Protein AF-A0A1Y5U0U2-F1 (afdb_monomer)

Radius of gyration: 24.62 Å; Cα contacts (8 Å, |Δi|>4): 91; chains: 1; bounding box: 78×52×36 Å

Organism: NCBI:txid1200284

Structure (mmCIF, N/CA/C/O backbone):
data_AF-A0A1Y5U0U2-F1
#
_entry.id   AF-A0A1Y5U0U2-F1
#
loop_
_atom_site.group_PDB
_atom_site.id
_atom_site.type_symbol
_atom_site.label_atom_id
_atom_site.label_alt_id
_atom_site.label_comp_id
_atom_site.label_asym_id
_atom_site.label_entity_id
_atom_site.label_seq_id
_atom_site.pdbx_PDB_ins_code
_atom_site.Cartn_x
_atom_site.Cartn_y
_atom_site.Cartn_z
_atom_site.occupancy
_atom_site.B_iso_or_equiv
_atom_site.auth_seq_id
_atom_site.auth_comp_id
_atom_site.auth_asym_id
_atom_site.auth_atom_id
_atom_site.pdbx_PDB_model_num
ATOM 1 N N . MET A 1 1 ? -6.246 -28.580 3.138 1.00 48.72 1 MET A N 1
ATOM 2 C CA . MET A 1 1 ? -6.349 -27.115 2.993 1.00 48.72 1 MET A CA 1
ATOM 3 C C . MET A 1 1 ? -5.242 -26.708 2.043 1.00 48.72 1 MET A C 1
ATOM 5 O O . MET A 1 1 ? -4.117 -27.107 2.304 1.00 48.72 1 MET A O 1
ATOM 9 N N . SER A 1 2 ? -5.536 -26.064 0.911 1.00 64.62 2 SER A N 1
ATOM 10 C CA . SER A 1 2 ? -4.466 -25.555 0.044 1.00 64.62 2 SER A CA 1
ATOM 11 C C . SER A 1 2 ? -3.827 -24.363 0.743 1.00 64.62 2 SER A C 1
ATOM 13 O O . SER A 1 2 ? -4.551 -23.450 1.145 1.00 64.62 2 SER A O 1
ATOM 15 N N . GLU A 1 3 ? -2.510 -24.368 0.914 1.00 76.69 3 GLU A N 1
ATOM 16 C CA . GLU A 1 3 ? -1.819 -23.165 1.366 1.00 76.69 3 GLU A CA 1
ATOM 17 C C . GLU A 1 3 ? -2.08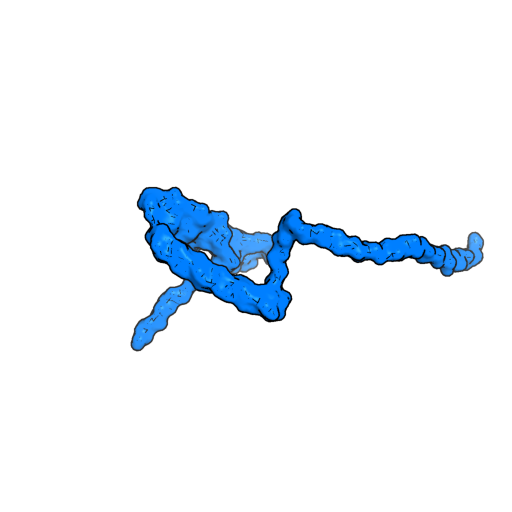4 -22.045 0.358 1.00 76.69 3 GLU A C 1
ATOM 19 O O . GLU A 1 3 ? -1.981 -22.245 -0.854 1.00 76.69 3 GLU A O 1
ATOM 24 N N . ALA A 1 4 ? -2.529 -20.889 0.851 1.00 80.06 4 ALA A N 1
ATOM 25 C CA . ALA A 1 4 ? -2.724 -19.729 -0.000 1.00 80.06 4 ALA A CA 1
ATOM 26 C C . ALA A 1 4 ? -1.357 -19.305 -0.547 1.00 80.06 4 ALA A C 1
ATOM 28 O O . ALA A 1 4 ? -0.398 -19.193 0.216 1.00 80.06 4 ALA A O 1
ATOM 29 N N . GLN A 1 5 ? -1.274 -19.076 -1.858 1.00 85.62 5 GLN A N 1
ATOM 30 C CA . GLN A 1 5 ? -0.066 -18.557 -2.487 1.00 85.62 5 GLN A CA 1
ATOM 31 C C . GLN A 1 5 ? 0.335 -17.248 -1.797 1.00 85.62 5 GLN A C 1
ATOM 33 O O . GLN A 1 5 ? -0.432 -16.284 -1.784 1.00 85.62 5 GLN A O 1
ATOM 38 N N . GLN A 1 6 ? 1.527 -17.235 -1.205 1.00 83.69 6 GLN A N 1
ATOM 39 C CA . GLN A 1 6 ? 2.092 -16.045 -0.581 1.00 83.69 6 GLN A CA 1
ATOM 40 C C . GLN A 1 6 ? 2.827 -15.226 -1.641 1.00 83.69 6 GLN A C 1
ATOM 42 O O . GLN A 1 6 ? 3.505 -15.781 -2.506 1.00 83.69 6 GLN A O 1
ATOM 47 N N . VAL A 1 7 ? 2.682 -13.905 -1.569 1.00 85.62 7 VAL A N 1
ATOM 48 C CA . VAL A 1 7 ? 3.428 -12.958 -2.400 1.00 85.62 7 VAL A CA 1
ATOM 49 C C . VAL A 1 7 ? 4.191 -12.038 -1.459 1.00 85.62 7 VAL A C 1
ATOM 51 O O . VAL A 1 7 ? 3.590 -11.443 -0.565 1.00 85.62 7 VAL A O 1
ATOM 54 N N . TYR A 1 8 ? 5.506 -11.954 -1.645 1.00 86.25 8 TYR A N 1
ATOM 55 C CA . TYR A 1 8 ? 6.384 -11.090 -0.862 1.00 86.25 8 TYR A CA 1
ATOM 56 C C . TYR A 1 8 ? 6.635 -9.795 -1.632 1.00 86.25 8 TYR A C 1
ATOM 58 O O . TYR A 1 8 ? 6.948 -9.830 -2.824 1.00 86.25 8 TYR A O 1
ATOM 66 N N . ILE A 1 9 ? 6.470 -8.668 -0.946 1.00 90.75 9 ILE A N 1
ATOM 67 C CA . ILE A 1 9 ? 6.663 -7.322 -1.490 1.00 90.75 9 ILE A CA 1
ATOM 68 C C . ILE A 1 9 ? 7.585 -6.541 -0.561 1.00 90.75 9 ILE A C 1
ATOM 70 O O . ILE A 1 9 ? 7.489 -6.688 0.659 1.00 90.75 9 ILE A O 1
ATOM 74 N N . ASP A 1 10 ? 8.439 -5.702 -1.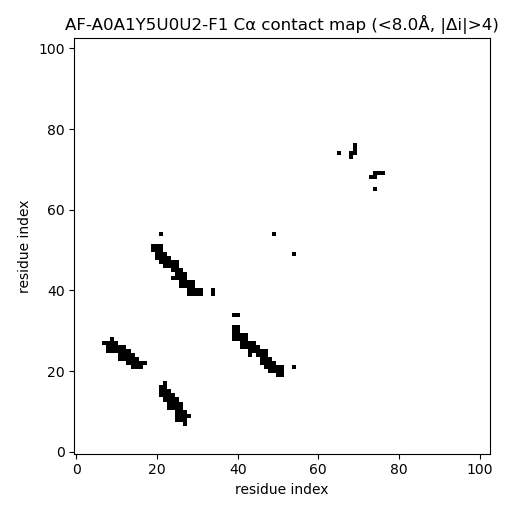133 1.00 89.88 10 ASP A N 1
ATOM 75 C CA . ASP A 1 10 ? 9.333 -4.827 -0.369 1.00 89.88 10 ASP A CA 1
ATOM 76 C C . ASP A 1 10 ? 8.691 -3.462 -0.117 1.00 89.88 10 ASP A C 1
ATOM 78 O O . ASP A 1 10 ? 8.927 -2.829 0.913 1.00 89.88 10 ASP A O 1
ATOM 82 N N . GLY A 1 11 ?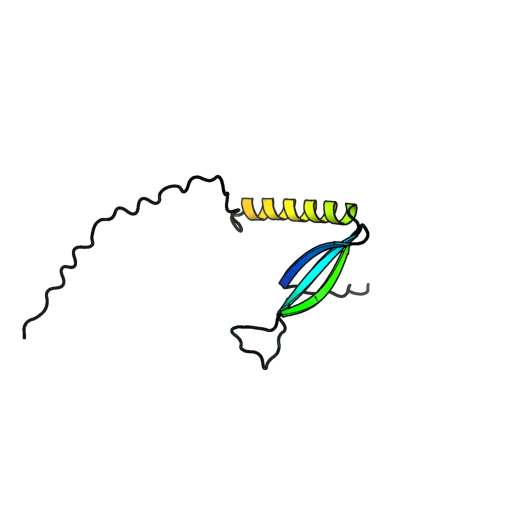 7.822 -3.015 -1.028 1.00 91.00 11 GLY A N 1
ATOM 83 C CA . GLY A 1 11 ? 7.140 -1.744 -0.857 1.00 91.00 11 GLY A CA 1
ATOM 84 C C . GLY A 1 11 ? 6.010 -1.470 -1.838 1.00 91.00 11 GLY A C 1
ATOM 85 O O . GLY A 1 11 ? 5.601 -2.306 -2.645 1.00 91.00 11 GLY A O 1
ATOM 86 N N . ILE A 1 12 ? 5.487 -0.252 -1.725 1.00 94.06 12 ILE A N 1
ATOM 87 C CA . ILE A 1 12 ? 4.443 0.312 -2.581 1.00 94.06 12 ILE A CA 1
ATOM 88 C C . ILE A 1 12 ? 5.082 1.437 -3.394 1.00 94.06 12 ILE A C 1
ATOM 90 O O . ILE A 1 12 ? 5.631 2.368 -2.806 1.00 94.06 12 ILE A O 1
ATOM 94 N N . SER A 1 13 ? 5.008 1.361 -4.724 1.00 93.50 13 SER A N 1
ATOM 95 C CA . SER A 1 13 ? 5.511 2.411 -5.619 1.00 93.50 13 SER A CA 1
ATOM 96 C C . SER A 1 13 ? 4.466 3.502 -5.848 1.00 93.50 13 SER A C 1
ATOM 98 O O . SER A 1 13 ? 4.811 4.678 -5.959 1.00 93.50 13 SER A O 1
ATOM 100 N N . ASN A 1 14 ? 3.181 3.137 -5.887 1.00 94.06 14 ASN A N 1
ATOM 101 C CA . ASN A 1 14 ? 2.106 4.069 -6.207 1.00 94.06 14 ASN A CA 1
ATOM 102 C C . ASN A 1 14 ? 0.756 3.666 -5.591 1.00 94.06 14 ASN A C 1
ATOM 104 O O . ASN A 1 14 ? 0.427 2.485 -5.478 1.00 94.06 14 ASN A O 1
ATOM 108 N N . ILE A 1 15 ? -0.055 4.669 -5.240 1.00 95.62 15 ILE A N 1
ATOM 109 C CA . ILE A 1 15 ? -1.459 4.513 -4.843 1.00 95.62 15 ILE A CA 1
ATOM 110 C C . ILE A 1 15 ? -2.291 5.530 -5.625 1.00 95.62 15 ILE A C 1
ATOM 112 O O . ILE A 1 15 ? -2.101 6.735 -5.478 1.00 95.62 15 ILE A O 1
ATOM 116 N N . ALA A 1 16 ? -3.254 5.059 -6.417 1.00 96.44 16 ALA A N 1
ATOM 117 C CA . ALA A 1 16 ? -4.100 5.919 -7.242 1.00 96.44 16 ALA A CA 1
ATOM 118 C C . ALA A 1 16 ? -5.563 5.465 -7.256 1.00 96.44 16 ALA A C 1
ATOM 120 O O . ALA A 1 16 ? -5.861 4.272 -7.220 1.00 96.44 16 ALA A O 1
ATOM 121 N N . MET A 1 17 ? -6.492 6.417 -7.377 1.00 96.06 17 MET A N 1
ATOM 122 C CA . MET A 1 17 ? -7.900 6.121 -7.642 1.00 96.06 17 MET A CA 1
ATOM 123 C C . MET A 1 17 ? -8.146 6.106 -9.155 1.00 96.06 17 MET A C 1
ATOM 125 O O . MET A 1 17 ? -7.987 7.124 -9.823 1.00 96.06 17 MET A O 1
ATOM 129 N N . ILE A 1 18 ? -8.533 4.956 -9.706 1.00 93.69 18 ILE A N 1
ATOM 130 C CA . ILE A 1 18 ? -8.780 4.753 -11.139 1.00 93.69 18 ILE A CA 1
ATOM 131 C C . ILE A 1 18 ? -10.128 4.058 -11.306 1.00 93.69 18 ILE A C 1
ATOM 133 O O . ILE A 1 18 ? -10.350 2.989 -10.739 1.00 93.69 18 ILE A O 1
ATOM 137 N N . ASN A 1 19 ? -11.029 4.646 -12.098 1.00 89.81 19 ASN A N 1
ATOM 138 C CA . ASN A 1 19 ? -12.371 4.105 -12.355 1.00 89.81 19 ASN A CA 1
ATOM 139 C C . ASN A 1 19 ? -13.098 3.700 -11.059 1.00 89.81 19 ASN A C 1
ATOM 141 O O . ASN A 1 19 ? -13.594 2.581 -10.932 1.00 89.81 19 ASN A O 1
ATOM 145 N N . SER A 1 20 ? -13.087 4.594 -10.067 1.00 92.75 20 SER A N 1
ATOM 146 C CA . SER A 1 20 ? -13.686 4.397 -8.738 1.00 92.75 20 SER A CA 1
ATOM 147 C C . SER A 1 20 ? -13.115 3.251 -7.894 1.00 92.75 20 SER A C 1
ATOM 149 O O . SER A 1 20 ? -13.709 2.891 -6.880 1.00 92.75 20 SER A O 1
ATOM 151 N N . ASN A 1 21 ? -11.953 2.709 -8.263 1.00 94.94 21 ASN A N 1
ATOM 152 C CA . ASN A 1 21 ? -11.217 1.725 -7.477 1.00 94.94 21 ASN A CA 1
ATOM 153 C C . ASN A 1 21 ? -9.867 2.289 -7.041 1.00 94.94 21 ASN A C 1
ATOM 155 O O . ASN A 1 21 ? -9.279 3.120 -7.727 1.00 94.94 21 ASN A O 1
ATOM 159 N N . MET A 1 22 ? -9.365 1.802 -5.916 1.00 97.06 22 MET A N 1
ATOM 160 C CA . MET A 1 22 ? -8.024 2.089 -5.432 1.00 97.06 22 MET A CA 1
ATOM 161 C C . MET A 1 22 ? -7.067 1.063 -6.025 1.00 97.06 22 MET A C 1
ATOM 163 O O . MET A 1 22 ? -7.239 -0.138 -5.828 1.00 97.06 22 MET A O 1
ATOM 167 N N . ARG A 1 23 ? -6.073 1.536 -6.767 1.00 96.00 23 ARG A N 1
ATOM 168 C CA . ARG A 1 23 ? -4.977 0.743 -7.312 1.00 96.00 23 ARG A CA 1
ATOM 169 C C . ARG A 1 23 ? -3.734 1.008 -6.479 1.00 96.00 23 ARG A C 1
ATOM 171 O O . ARG A 1 23 ? -3.372 2.166 -6.296 1.00 96.00 23 ARG A O 1
ATOM 178 N 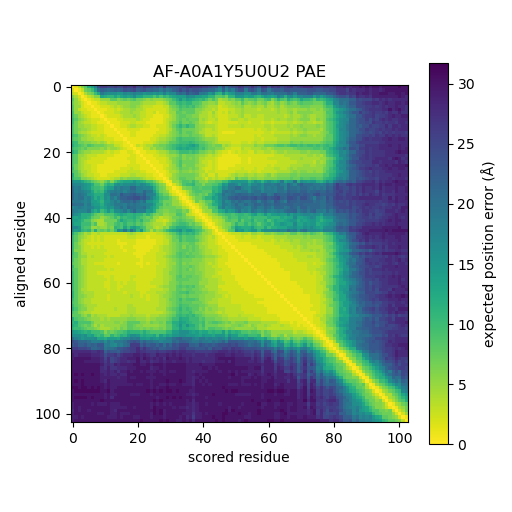N . ILE A 1 24 ? -3.110 -0.058 -6.002 1.00 96.06 24 ILE A N 1
ATOM 179 C CA . ILE A 1 24 ? -1.845 -0.021 -5.275 1.00 96.06 24 ILE A CA 1
ATOM 180 C C . ILE A 1 24 ? -0.856 -0.841 -6.091 1.00 96.06 24 ILE A C 1
ATOM 182 O O . ILE A 1 24 ? -1.070 -2.038 -6.296 1.00 96.06 24 ILE A O 1
ATOM 186 N N . ASP A 1 25 ? 0.176 -0.177 -6.586 1.00 94.88 25 ASP A N 1
ATOM 187 C CA . ASP A 1 25 ? 1.278 -0.809 -7.297 1.00 94.88 25 ASP A CA 1
ATOM 188 C C . ASP A 1 25 ? 2.365 -1.145 -6.270 1.00 94.88 25 ASP A C 1
ATOM 190 O O . ASP A 1 25 ? 2.808 -0.281 -5.508 1.00 94.88 25 ASP A O 1
ATOM 194 N N . CYS A 1 26 ? 2.730 -2.422 -6.193 1.00 94.12 26 CYS A N 1
ATOM 195 C CA . CYS A 1 26 ? 3.739 -2.936 -5.279 1.00 94.12 26 CYS A CA 1
ATOM 196 C C . CYS A 1 26 ? 4.981 -3.338 -6.064 1.00 94.12 26 CYS A C 1
ATOM 198 O O . CYS A 1 26 ? 4.886 -3.842 -7.187 1.00 94.12 26 CYS A O 1
ATOM 200 N N . PHE A 1 27 ? 6.134 -3.171 -5.432 1.00 91.44 27 PHE A N 1
ATOM 201 C CA . PHE A 1 27 ? 7.405 -3.594 -5.989 1.00 91.44 27 PHE A CA 1
ATOM 202 C C . PHE A 1 27 ? 8.115 -4.560 -5.049 1.00 91.44 27 PHE A C 1
ATOM 204 O O . PHE A 1 27 ? 7.897 -4.555 -3.830 1.00 91.44 27 PHE A O 1
ATOM 211 N N . SER A 1 28 ? 8.994 -5.351 -5.645 1.00 89.69 28 SER A N 1
ATOM 212 C CA . SER A 1 28 ? 9.980 -6.153 -4.937 1.00 89.69 28 SER A CA 1
ATOM 213 C C . SER A 1 28 ? 11.353 -5.892 -5.549 1.00 89.69 28 SER A C 1
ATOM 215 O O . SER A 1 28 ? 11.460 -5.572 -6.736 1.00 89.69 28 SER A O 1
ATOM 217 N N . PHE A 1 29 ? 12.408 -6.012 -4.756 1.00 83.81 29 PHE A N 1
ATOM 218 C CA . PHE A 1 29 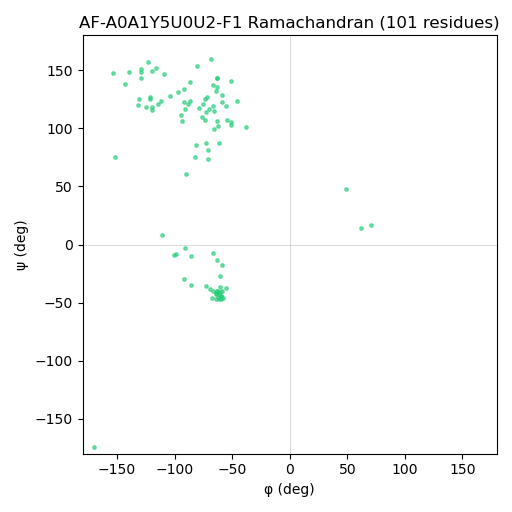? 13.766 -6.046 -5.275 1.00 83.81 29 PHE A CA 1
ATOM 219 C C . PHE A 1 29 ? 14.011 -7.418 -5.903 1.00 83.81 29 PHE A C 1
ATOM 221 O O . PHE A 1 29 ? 13.870 -8.459 -5.257 1.00 83.81 29 PHE A O 1
ATOM 228 N N . GLY A 1 30 ? 14.347 -7.421 -7.189 1.00 69.00 30 GLY A N 1
ATOM 229 C CA . GLY A 1 30 ? 14.738 -8.620 -7.905 1.00 69.00 30 GLY A CA 1
ATOM 230 C C . GLY A 1 30 ? 16.064 -9.147 -7.365 1.00 69.00 30 GLY A C 1
ATOM 231 O O . GLY A 1 30 ? 17.009 -8.393 -7.135 1.00 69.00 30 GLY A O 1
ATOM 232 N N . VAL A 1 31 ? 16.148 -10.464 -7.192 1.00 63.59 31 VAL A N 1
ATOM 233 C CA . VAL A 1 31 ? 17.403 -11.157 -6.879 1.00 63.59 31 VAL A CA 1
ATOM 234 C C . VAL A 1 31 ? 18.064 -11.544 -8.201 1.00 63.59 31 VAL A C 1
ATOM 236 O O . VAL A 1 31 ? 18.190 -12.728 -8.500 1.00 63.59 31 VAL A O 1
ATOM 239 N N . ASP A 1 32 ? 18.406 -10.571 -9.051 1.00 62.66 32 ASP A N 1
ATOM 240 C CA . ASP A 1 32 ? 19.222 -10.874 -10.231 1.00 62.66 32 ASP A CA 1
ATOM 241 C C . ASP A 1 32 ? 20.656 -11.145 -9.747 1.00 62.66 32 ASP A C 1
ATOM 243 O O . ASP A 1 32 ? 21.307 -10.227 -9.242 1.00 62.66 32 ASP A O 1
ATOM 247 N N . PRO A 1 33 ? 21.182 -12.378 -9.885 1.00 58.75 33 PRO A N 1
ATOM 248 C CA . PRO A 1 33 ? 22.546 -12.704 -9.470 1.00 58.75 33 PRO A CA 1
ATOM 249 C C . PRO A 1 33 ? 23.616 -11.925 -10.250 1.00 58.75 33 PRO A C 1
ATOM 251 O O . PRO A 1 33 ? 24.786 -11.951 -9.875 1.00 58.75 33 PRO A O 1
ATOM 254 N N . SER A 1 34 ? 23.222 -11.288 -11.356 1.00 64.06 34 SER A N 1
ATOM 255 C CA . SER A 1 34 ? 24.075 -10.516 -12.260 1.00 64.06 34 SER A CA 1
ATOM 256 C C . SER A 1 34 ? 24.008 -9.009 -11.996 1.00 64.06 34 SER A C 1
ATOM 258 O O . SER A 1 34 ? 24.769 -8.260 -12.610 1.00 64.06 34 SER A O 1
ATOM 260 N N . ALA A 1 35 ? 23.097 -8.555 -11.130 1.00 61.44 35 ALA A N 1
ATOM 261 C CA . ALA A 1 35 ? 22.973 -7.150 -10.768 1.00 61.44 35 ALA A CA 1
ATOM 262 C C . ALA A 1 35 ? 24.016 -6.746 -9.722 1.00 61.44 35 ALA A C 1
ATOM 264 O O . ALA A 1 35 ? 24.493 -7.563 -8.933 1.00 61.44 35 ALA A O 1
ATOM 265 N N . ASP A 1 36 ? 24.364 -5.460 -9.725 1.00 65.69 36 ASP A N 1
ATOM 266 C CA . ASP A 1 36 ? 25.238 -4.875 -8.716 1.00 65.69 36 ASP A CA 1
ATOM 267 C C . ASP A 1 36 ? 24.611 -5.063 -7.318 1.00 65.69 36 ASP A C 1
ATOM 269 O O . ASP A 1 36 ? 23.473 -4.626 -7.106 1.00 65.69 36 ASP A O 1
ATOM 273 N N . PRO A 1 37 ? 25.304 -5.706 -6.358 1.00 64.19 37 PRO A N 1
ATOM 274 C CA . PRO A 1 37 ? 24.787 -5.902 -5.005 1.00 64.19 37 PRO A CA 1
ATOM 275 C C . PRO A 1 37 ? 24.461 -4.593 -4.268 1.00 64.19 37 PRO A C 1
ATOM 277 O O . PRO A 1 37 ? 23.714 -4.634 -3.291 1.00 64.19 37 PRO A O 1
ATOM 280 N N . GLU A 1 38 ? 24.969 -3.440 -4.717 1.00 66.75 38 GLU A N 1
ATOM 281 C CA . GLU A 1 38 ? 24.608 -2.130 -4.158 1.00 66.75 38 GLU A CA 1
ATOM 282 C C . GLU A 1 38 ? 23.332 -1.517 -4.770 1.00 66.75 38 GLU A C 1
ATOM 284 O O . GLU A 1 38 ? 22.828 -0.514 -4.260 1.00 66.75 38 GLU A O 1
ATOM 289 N N . SER A 1 39 ? 22.773 -2.074 -5.851 1.00 65.88 39 SER A N 1
ATOM 290 C CA . SER A 1 39 ? 21.575 -1.538 -6.521 1.00 65.88 39 SER A CA 1
ATOM 291 C C . SER A 1 39 ? 20.766 -2.637 -7.224 1.00 65.88 39 SER A C 1
ATOM 293 O O . SER A 1 39 ? 20.796 -2.741 -8.455 1.00 65.88 39 SER A O 1
ATOM 295 N N . PRO A 1 40 ? 20.016 -3.458 -6.464 1.00 72.31 40 PRO A N 1
ATOM 296 C CA . PRO A 1 40 ? 19.182 -4.501 -7.044 1.00 72.31 40 PRO A CA 1
ATOM 297 C C . PRO A 1 40 ? 18.075 -3.899 -7.930 1.00 72.31 40 PRO A C 1
ATOM 299 O O . PRO A 1 40 ? 17.519 -2.845 -7.599 1.00 72.31 40 PRO A O 1
ATOM 302 N N . PRO A 1 41 ? 17.723 -4.554 -9.051 1.00 75.31 41 PRO A N 1
ATOM 303 C CA . PRO A 1 41 ? 16.671 -4.078 -9.937 1.00 75.31 41 PRO A CA 1
ATOM 304 C C . PRO A 1 41 ? 15.323 -4.077 -9.210 1.00 75.31 41 PRO A C 1
ATOM 306 O O . PRO A 1 41 ? 14.971 -5.027 -8.513 1.00 75.31 41 PRO A O 1
ATOM 309 N N . VAL A 1 42 ? 14.556 -3.001 -9.373 1.00 77.06 42 VAL A N 1
ATOM 310 C CA . VAL A 1 42 ? 13.194 -2.893 -8.838 1.00 77.06 42 VAL A CA 1
ATOM 311 C C . VAL A 1 42 ? 12.224 -3.497 -9.845 1.00 77.06 42 VAL A C 1
ATOM 313 O O . VAL A 1 42 ? 12.162 -3.044 -10.988 1.00 77.06 42 VAL A O 1
ATOM 316 N N . GLU A 1 43 ? 11.439 -4.483 -9.420 1.00 79.12 43 GLU A N 1
ATOM 317 C CA . GLU A 1 43 ? 10.421 -5.118 -10.252 1.00 79.12 43 GLU A CA 1
ATOM 318 C C . GLU A 1 43 ? 9.009 -4.832 -9.716 1.00 79.12 43 GLU A C 1
ATOM 320 O O . GLU A 1 43 ? 8.662 -5.176 -8.582 1.00 79.12 43 GLU A O 1
ATOM 325 N N . GLU A 1 44 ? 8.161 -4.209 -10.542 1.00 72.44 44 GLU A N 1
ATOM 326 C CA . GLU A 1 44 ? 6.738 -4.004 -10.239 1.00 72.44 44 GLU A CA 1
ATOM 327 C C . GLU A 1 44 ? 5.933 -5.271 -10.551 1.00 72.44 44 GLU A C 1
ATOM 329 O O . GLU A 1 44 ? 5.371 -5.438 -11.635 1.00 72.44 44 GLU A O 1
ATOM 334 N N . ASN A 1 45 ? 5.883 -6.184 -9.585 1.00 72.94 45 ASN A N 1
ATOM 335 C CA . ASN A 1 45 ? 5.371 -7.536 -9.810 1.00 72.94 45 ASN A CA 1
ATOM 336 C C . ASN A 1 45 ? 3.933 -7.764 -9.323 1.00 72.94 45 ASN A C 1
ATOM 338 O O . ASN A 1 45 ? 3.343 -8.805 -9.622 1.00 72.94 45 ASN A O 1
ATOM 342 N N . LEU A 1 46 ? 3.335 -6.820 -8.583 1.00 89.56 46 LEU A N 1
ATOM 343 C CA . LEU A 1 46 ? 1.997 -6.999 -8.018 1.00 89.56 46 LEU A CA 1
ATOM 344 C C . LEU A 1 46 ? 1.174 -5.711 -8.030 1.00 89.56 46 LEU A C 1
ATOM 346 O O . LEU A 1 46 ? 1.640 -4.636 -7.662 1.00 89.56 46 LEU A O 1
ATOM 350 N N . ARG A 1 47 ? -0.106 -5.853 -8.381 1.00 92.44 47 ARG A N 1
ATOM 351 C CA . ARG A 1 47 ? -1.100 -4.783 -8.317 1.00 92.44 47 ARG A CA 1
ATOM 352 C C . ARG A 1 47 ? -2.292 -5.214 -7.481 1.00 92.44 47 ARG A C 1
ATOM 354 O O . ARG A 1 47 ? -3.019 -6.132 -7.861 1.00 92.44 47 ARG A O 1
ATOM 361 N N . LEU A 1 48 ? -2.538 -4.503 -6.387 1.00 94.12 48 LEU A N 1
ATOM 362 C CA . LEU A 1 48 ? -3.750 -4.668 -5.593 1.00 94.12 48 LEU A CA 1
ATOM 363 C C . LEU A 1 48 ? -4.821 -3.700 -6.091 1.00 94.12 48 LEU A C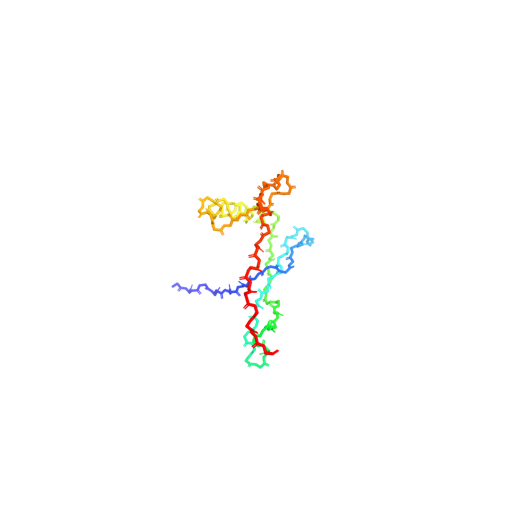 1
ATOM 365 O O . LEU A 1 48 ? -4.562 -2.516 -6.313 1.00 94.12 48 LEU A O 1
ATOM 369 N N . VAL A 1 49 ? -6.040 -4.208 -6.256 1.00 95.81 49 VAL A N 1
ATOM 370 C CA . VAL A 1 49 ? -7.214 -3.403 -6.601 1.00 95.81 49 VAL A CA 1
ATOM 371 C C . VAL A 1 49 ? -8.236 -3.550 -5.486 1.00 95.81 49 VAL A C 1
ATOM 373 O O . VAL A 1 49 ? -8.715 -4.647 -5.210 1.00 95.81 49 VAL A O 1
ATOM 376 N N . LEU A 1 50 ? -8.560 -2.438 -4.836 1.00 97.00 50 LEU A N 1
ATOM 377 C CA . LEU A 1 50 ? -9.496 -2.375 -3.723 1.00 97.00 50 LEU A CA 1
ATOM 378 C C . LEU A 1 50 ? -10.660 -1.450 -4.074 1.00 97.00 50 LEU A C 1
ATOM 380 O O . LEU A 1 50 ? -10.494 -0.452 -4.774 1.00 97.00 50 LEU A O 1
ATOM 384 N N . SER A 1 51 ? -11.841 -1.726 -3.526 1.00 97.62 51 SER A N 1
ATOM 385 C CA . SER A 1 51 ? -12.893 -0.708 -3.481 1.00 97.62 51 SER A CA 1
ATOM 386 C C . SER A 1 51 ? -12.489 0.417 -2.512 1.00 97.62 51 SER A C 1
ATOM 388 O O . SER A 1 51 ? -11.685 0.175 -1.606 1.00 97.62 51 SER A O 1
ATOM 390 N N . PRO A 1 52 ? -13.072 1.626 -2.610 1.00 96.38 52 PRO A N 1
ATOM 391 C CA . PRO A 1 52 ? -12.797 2.703 -1.654 1.00 96.38 52 PRO A CA 1
ATOM 392 C C . PRO A 1 52 ? -13.062 2.293 -0.197 1.00 96.38 52 PRO A C 1
ATOM 394 O O . PRO A 1 52 ? -12.294 2.623 0.700 1.00 96.38 52 PRO A O 1
ATOM 397 N N . GLN A 1 53 ? -14.110 1.494 0.034 1.00 96.88 53 GLN A N 1
ATOM 398 C CA . GLN A 1 53 ? -14.424 0.946 1.357 1.00 96.88 53 GLN A CA 1
ATOM 399 C C . GLN A 1 53 ? -13.393 -0.091 1.821 1.00 96.88 53 GLN A C 1
ATOM 401 O O . GLN A 1 53 ? -13.039 -0.127 2.996 1.00 96.88 53 GLN A O 1
ATOM 406 N N . GLY A 1 54 ? -12.890 -0.928 0.908 1.00 96.88 54 GLY A N 1
ATOM 407 C CA . GLY A 1 54 ? -11.806 -1.865 1.210 1.00 96.88 54 GLY A CA 1
ATOM 408 C C . GLY A 1 54 ? -10.512 -1.142 1.578 1.00 96.88 54 GLY A C 1
ATOM 409 O O . GLY A 1 54 ? -9.856 -1.512 2.547 1.00 96.88 54 GLY A O 1
ATOM 410 N N . PHE A 1 55 ? -10.191 -0.068 0.857 1.00 96.38 55 PHE A N 1
ATOM 411 C CA . PHE A 1 55 ? -9.032 0.771 1.142 1.00 96.38 55 PHE A CA 1
ATOM 412 C C . PHE A 1 55 ? -9.135 1.473 2.500 1.00 96.38 55 PHE A C 1
ATOM 414 O O . PHE A 1 55 ? -8.172 1.454 3.259 1.00 96.38 55 PHE A O 1
ATOM 421 N N . LEU A 1 56 ? -10.308 2.016 2.851 1.00 96.44 56 LEU A N 1
ATOM 422 C CA . LEU A 1 56 ? -10.531 2.619 4.169 1.00 96.44 56 LEU A CA 1
ATOM 423 C C . LEU A 1 56 ? -10.280 1.615 5.304 1.00 96.44 56 LEU A C 1
ATOM 425 O O . LEU A 1 56 ? -9.560 1.922 6.250 1.00 96.44 56 LEU A O 1
ATOM 429 N N . ARG A 1 57 ? -10.798 0.388 5.182 1.00 97.38 57 ARG A N 1
ATOM 430 C CA . ARG A 1 57 ? -10.539 -0.668 6.176 1.00 97.38 57 ARG A CA 1
ATOM 431 C C . ARG A 1 57 ? -9.061 -1.051 6.244 1.00 97.38 57 ARG A C 1
ATOM 433 O O . ARG A 1 57 ? -8.546 -1.278 7.333 1.00 97.38 57 ARG A O 1
ATOM 440 N N . ALA A 1 58 ? -8.375 -1.127 5.102 1.00 96.06 58 ALA A N 1
ATOM 441 C CA . ALA A 1 58 ? -6.939 -1.402 5.072 1.00 96.06 58 ALA A CA 1
ATOM 442 C C . ALA A 1 58 ? -6.151 -0.302 5.803 1.00 96.06 58 ALA A C 1
ATOM 444 O O . ALA A 1 58 ? -5.280 -0.605 6.615 1.00 96.06 58 ALA A O 1
ATOM 445 N N . TYR A 1 59 ? -6.518 0.964 5.590 1.00 95.69 59 TYR A N 1
ATOM 446 C CA . TYR A 1 59 ? -5.930 2.098 6.297 1.00 95.69 59 TYR A CA 1
ATOM 447 C C . TYR A 1 59 ? -6.124 2.008 7.816 1.00 95.69 59 TYR A C 1
ATOM 449 O O . TYR A 1 59 ? -5.168 2.202 8.558 1.00 95.69 59 TYR A O 1
ATOM 457 N N . GLU A 1 60 ? -7.320 1.658 8.296 1.00 97.31 60 GLU A N 1
ATOM 458 C CA . GLU A 1 60 ? -7.578 1.487 9.735 1.00 97.31 60 GLU A CA 1
ATOM 459 C C . GLU A 1 60 ? -6.703 0.392 10.367 1.00 97.31 60 GLU A C 1
ATOM 461 O O . GLU A 1 60 ? -6.256 0.524 11.511 1.00 97.31 60 GLU A O 1
ATOM 466 N N . VAL A 1 61 ? -6.439 -0.689 9.626 1.00 97.44 61 VAL A N 1
ATOM 467 C CA . VAL A 1 61 ? -5.533 -1.761 10.061 1.00 97.44 61 VAL A CA 1
ATOM 468 C C . VAL A 1 61 ? -4.093 -1.254 10.126 1.00 97.44 61 VAL A C 1
ATOM 470 O O . VAL A 1 61 ? -3.422 -1.475 11.137 1.00 97.44 61 VAL A O 1
ATOM 473 N N . PHE A 1 62 ? -3.630 -0.539 9.097 1.00 94.94 62 PHE A N 1
ATOM 474 C CA . PHE A 1 62 ? -2.290 0.048 9.090 1.00 94.94 62 PHE A CA 1
ATOM 475 C C . PHE A 1 62 ? -2.103 1.079 10.207 1.00 94.94 62 PHE A C 1
ATOM 477 O O . PHE A 1 62 ? -1.114 1.003 10.929 1.00 94.94 62 PHE A O 1
ATOM 484 N N . ASP A 1 63 ? -3.058 1.988 10.418 1.00 95.19 63 ASP A N 1
ATOM 485 C CA . ASP A 1 63 ? -2.986 3.008 11.473 1.00 95.19 63 ASP A CA 1
ATOM 486 C C . ASP A 1 63 ? -2.891 2.392 12.873 1.00 95.19 63 ASP A C 1
ATOM 488 O O . ASP A 1 63 ? -2.089 2.832 13.700 1.00 95.19 63 ASP A O 1
ATOM 492 N N . ARG A 1 64 ? -3.652 1.322 13.133 1.00 96.88 64 ARG A N 1
ATOM 493 C CA . ARG A 1 64 ? -3.535 0.571 14.388 1.00 96.88 64 ARG A CA 1
ATOM 494 C C . ARG A 1 64 ? -2.128 0.007 14.574 1.00 96.88 64 ARG A C 1
ATOM 496 O O . ARG A 1 64 ? -1.577 0.128 15.665 1.00 96.88 64 ARG A O 1
ATOM 503 N N . MET A 1 65 ? -1.554 -0.574 13.520 1.00 96.31 65 MET A N 1
ATOM 504 C CA . MET A 1 65 ? -0.202 -1.125 13.578 1.00 96.31 65 MET A CA 1
ATOM 505 C C . MET A 1 65 ? 0.858 -0.032 13.762 1.00 96.31 65 MET A C 1
ATOM 507 O O . MET A 1 65 ? 1.781 -0.196 14.555 1.00 96.31 65 MET A O 1
ATOM 511 N N . PHE A 1 66 ? 0.707 1.118 13.100 1.00 94.88 66 PHE A N 1
ATOM 512 C CA . PHE A 1 66 ? 1.607 2.256 13.291 1.00 94.88 66 PHE A CA 1
ATOM 513 C C . PHE A 1 66 ? 1.612 2.733 14.741 1.00 94.88 66 PHE A C 1
ATOM 515 O O . PHE A 1 66 ? 2.684 2.874 15.319 1.00 94.88 66 PHE A O 1
ATOM 522 N N . LYS A 1 67 ? 0.436 2.897 15.357 1.00 94.50 67 LYS A N 1
ATOM 523 C CA . LYS A 1 67 ? 0.324 3.280 16.774 1.00 94.50 67 LYS A CA 1
ATOM 524 C C . LYS A 1 67 ? 1.011 2.279 17.700 1.00 94.50 67 LYS A C 1
ATOM 526 O O . LYS A 1 67 ? 1.665 2.668 18.665 1.00 94.50 67 LYS A O 1
ATOM 531 N N . GLU A 1 68 ? 0.881 0.988 17.408 1.00 96.06 68 GLU A N 1
ATOM 532 C CA . GLU A 1 68 ? 1.568 -0.059 18.160 1.00 96.06 68 GLU A CA 1
ATOM 533 C C . GLU A 1 68 ? 3.093 0.041 18.014 1.00 96.06 68 GLU A C 1
ATOM 535 O O . GLU A 1 68 ? 3.806 0.024 19.019 1.00 96.06 68 GLU A O 1
ATOM 540 N N . MET A 1 69 ? 3.602 0.213 16.794 1.00 95.62 69 MET A N 1
ATOM 541 C CA . MET A 1 69 ? 5.035 0.394 16.547 1.00 95.62 69 MET A CA 1
ATOM 542 C C . MET A 1 69 ? 5.590 1.669 17.198 1.00 95.62 69 MET A C 1
ATOM 544 O O . MET A 1 69 ? 6.672 1.622 17.783 1.00 95.62 69 MET A O 1
ATOM 548 N N . GLU A 1 70 ? 4.845 2.777 17.169 1.00 94.12 70 GLU A N 1
ATOM 549 C CA . GLU A 1 70 ? 5.189 4.024 17.868 1.00 94.12 70 GLU A CA 1
ATOM 550 C C . GLU A 1 70 ? 5.268 3.807 19.383 1.00 94.12 70 GLU A C 1
ATOM 552 O O . GLU A 1 70 ? 6.253 4.186 20.01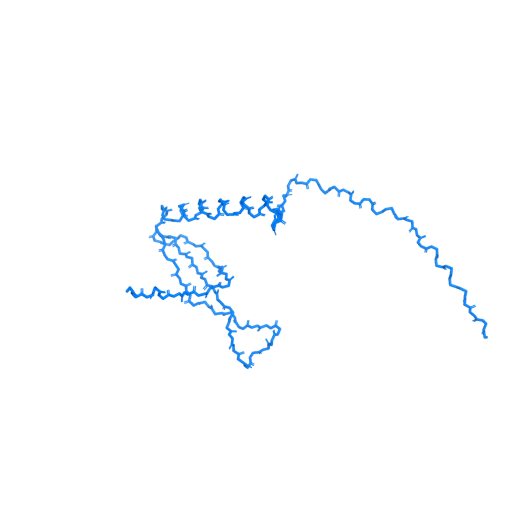2 1.00 94.12 70 GLU A O 1
ATOM 557 N N . SER A 1 71 ? 4.273 3.135 19.977 1.00 93.62 71 SER A N 1
ATOM 558 C CA . SER A 1 71 ? 4.249 2.858 21.423 1.00 93.62 71 SER A CA 1
ATOM 559 C C . SER A 1 71 ? 5.437 2.018 21.903 1.00 93.62 71 SER A C 1
ATOM 561 O O . SER A 1 71 ? 5.852 2.120 23.056 1.00 93.62 71 SER A O 1
ATOM 563 N N . ARG A 1 72 ? 5.997 1.198 21.007 1.00 95.94 72 ARG A N 1
ATOM 564 C CA . ARG A 1 72 ? 7.172 0.355 21.254 1.00 95.94 72 ARG A CA 1
ATOM 565 C C . ARG A 1 72 ? 8.487 1.060 20.905 1.00 95.94 72 ARG A C 1
ATOM 567 O O . ARG A 1 72 ? 9.547 0.475 21.097 1.00 95.94 72 ARG A O 1
ATOM 574 N N . GLY A 1 73 ? 8.426 2.281 20.372 1.00 93.00 73 GLY A N 1
ATOM 575 C CA . GLY A 1 73 ? 9.587 3.055 19.937 1.00 93.00 73 GLY A CA 1
ATOM 576 C C . GLY A 1 73 ? 10.269 2.521 18.674 1.00 93.00 73 GLY A C 1
ATOM 577 O O . GLY A 1 73 ? 11.408 2.893 18.411 1.00 93.00 73 GLY A O 1
ATOM 578 N N . VAL A 1 74 ? 9.604 1.655 17.897 1.00 94.31 74 VAL A N 1
ATOM 579 C CA . VAL A 1 74 ? 10.158 1.074 16.656 1.00 94.31 74 VAL A CA 1
ATOM 580 C C . VAL A 1 74 ? 10.204 2.114 15.536 1.00 94.31 74 VAL A C 1
ATOM 582 O O . VAL A 1 74 ? 11.133 2.120 14.734 1.00 94.31 74 VAL A O 1
ATOM 585 N N . ILE A 1 75 ? 9.209 3.003 15.489 1.00 91.81 75 ILE A N 1
ATOM 586 C CA . ILE A 1 75 ? 9.145 4.115 14.538 1.00 91.81 75 ILE A CA 1
ATOM 587 C C . ILE A 1 75 ? 8.882 5.424 15.282 1.00 91.81 75 ILE A C 1
ATOM 589 O O . ILE A 1 75 ? 8.182 5.443 16.295 1.00 91.81 75 ILE A O 1
ATOM 593 N N . GLN A 1 76 ? 9.407 6.525 14.749 1.00 88.00 76 GLN A N 1
ATOM 594 C CA . GLN A 1 76 ? 9.058 7.880 15.170 1.00 88.00 76 GLN A CA 1
ATOM 595 C C . GLN A 1 76 ? 8.511 8.633 13.963 1.00 88.00 76 GLN A C 1
ATOM 597 O O . GLN A 1 76 ? 9.149 8.683 12.910 1.00 88.00 76 GLN A O 1
ATOM 602 N N . ARG A 1 77 ? 7.323 9.226 14.096 1.00 81.44 77 ARG A N 1
ATOM 603 C CA . ARG A 1 77 ? 6.824 10.156 13.083 1.00 81.44 77 ARG A CA 1
ATOM 604 C C . ARG A 1 77 ? 7.596 11.460 13.207 1.00 81.44 77 ARG A C 1
ATOM 606 O O . ARG A 1 77 ? 7.611 12.073 14.272 1.00 81.44 77 ARG A O 1
ATOM 613 N N . ASN A 1 78 ? 8.200 11.897 12.107 1.00 79.69 78 ASN A N 1
ATOM 614 C CA . ASN A 1 78 ? 8.764 13.233 12.051 1.00 79.69 78 ASN A CA 1
ATOM 615 C C . ASN A 1 78 ? 7.604 14.231 12.144 1.00 79.69 78 ASN A C 1
ATOM 617 O O . ASN A 1 78 ? 6.714 14.227 11.293 1.00 79.69 78 ASN A O 1
ATOM 621 N N . ASN A 1 79 ? 7.560 15.013 13.217 1.00 66.88 79 ASN A N 1
ATOM 622 C CA . ASN A 1 79 ? 6.464 15.929 13.482 1.00 66.88 79 ASN A CA 1
ATOM 623 C C . ASN A 1 79 ? 6.867 17.293 12.899 1.00 66.88 79 ASN A C 1
ATOM 625 O O . ASN A 1 79 ? 7.709 17.960 13.495 1.00 66.88 79 ASN A O 1
ATOM 629 N N . PRO A 1 80 ? 6.306 17.752 11.764 1.00 60.41 80 PRO A N 1
ATOM 630 C CA . PRO A 1 80 ? 6.742 19.000 11.126 1.00 60.41 80 PRO A CA 1
ATOM 631 C C . PRO A 1 80 ? 6.435 20.263 11.954 1.00 60.41 80 PRO A C 1
ATOM 633 O O . PRO A 1 80 ? 6.885 21.346 11.602 1.00 60.41 80 PRO A O 1
ATOM 636 N N . ASN A 1 81 ? 5.698 20.131 13.064 1.00 58.41 81 ASN A N 1
ATOM 637 C CA . ASN A 1 81 ? 5.455 21.191 14.050 1.00 58.41 81 ASN A CA 1
ATOM 638 C C . ASN A 1 81 ? 6.152 20.940 15.403 1.00 58.41 81 ASN A C 1
ATOM 640 O O . ASN A 1 81 ? 5.899 21.655 16.376 1.00 58.41 81 ASN A O 1
ATOM 644 N N . GLY A 1 82 ? 7.012 19.923 15.492 1.00 50.12 82 GLY A N 1
ATOM 645 C CA . GLY A 1 82 ? 7.888 19.718 16.636 1.00 50.12 82 GLY A CA 1
ATOM 646 C C . GLY A 1 82 ? 9.036 20.707 16.540 1.00 50.12 82 GLY A C 1
ATOM 647 O O . GLY A 1 82 ? 9.875 20.590 15.655 1.00 50.12 82 GLY A O 1
ATOM 648 N N . LYS A 1 83 ? 9.052 21.700 17.431 1.00 45.78 83 LYS A N 1
ATOM 649 C CA . LYS A 1 83 ? 10.236 22.523 17.674 1.00 45.78 83 LYS A CA 1
ATOM 650 C C . LYS A 1 83 ? 11.433 21.586 17.786 1.00 45.78 83 LYS A C 1
ATOM 652 O O . LYS A 1 83 ? 11.401 20.679 18.613 1.00 45.78 83 LYS A O 1
ATOM 657 N N . GLU A 1 84 ? 12.445 21.813 16.957 1.00 47.97 84 GLU A N 1
ATOM 658 C CA . GLU A 1 84 ? 13.778 21.270 17.167 1.00 47.97 84 GLU A CA 1
ATOM 659 C C . GLU A 1 84 ? 14.175 21.622 18.605 1.00 47.97 84 GLU A C 1
ATOM 661 O O . GLU A 1 84 ? 14.463 22.779 18.931 1.00 47.97 84 GLU A O 1
ATOM 666 N N . GLU A 1 85 ? 14.094 20.646 19.509 1.00 45.28 85 GLU A N 1
ATOM 667 C CA . GLU A 1 85 ? 14.756 20.766 20.793 1.00 45.28 85 GLU A CA 1
ATOM 668 C C . GLU A 1 85 ? 16.242 20.839 20.479 1.00 45.28 85 GLU A C 1
ATOM 670 O O . GLU A 1 85 ? 16.866 19.873 20.044 1.00 45.28 85 GLU A O 1
ATOM 675 N N . ASN A 1 86 ? 16.759 22.057 20.638 1.00 46.19 86 ASN A N 1
ATOM 676 C CA . ASN A 1 86 ? 18.166 22.390 20.705 1.00 46.19 86 ASN A CA 1
ATOM 677 C C . ASN A 1 86 ? 18.909 21.294 21.479 1.00 46.19 86 ASN A C 1
ATOM 679 O O . ASN A 1 86 ? 18.949 21.309 22.710 1.00 46.19 86 ASN A O 1
ATOM 683 N N . VAL A 1 87 ? 19.583 20.396 20.764 1.00 49.94 87 VAL A N 1
ATOM 684 C CA . VAL A 1 87 ? 20.797 19.802 21.306 1.00 49.94 87 VAL A CA 1
ATOM 685 C C . VAL A 1 87 ? 21.824 20.919 21.221 1.00 49.94 87 VAL A C 1
ATOM 687 O O . VAL A 1 87 ? 22.502 21.094 20.211 1.00 49.94 87 VAL A O 1
ATOM 690 N N . ALA A 1 88 ? 21.863 21.745 22.268 1.00 46.66 88 ALA A N 1
ATOM 691 C CA . ALA A 1 88 ? 22.947 22.677 22.502 1.00 46.66 88 ALA A CA 1
ATOM 692 C C . ALA A 1 88 ? 24.220 21.843 22.676 1.00 46.66 88 ALA A C 1
ATOM 694 O O . ALA A 1 88 ? 24.583 21.446 23.781 1.00 46.66 88 ALA A O 1
ATOM 695 N N . VAL A 1 89 ? 24.880 21.533 21.562 1.00 51.22 89 VAL A N 1
ATOM 696 C CA . VAL A 1 89 ? 26.280 21.137 21.574 1.00 51.22 89 VAL A CA 1
ATOM 697 C C . VAL A 1 89 ? 27.012 22.385 22.036 1.00 51.22 89 VAL A C 1
ATOM 699 O O . VAL A 1 89 ? 27.190 23.334 21.274 1.00 51.22 89 VAL A O 1
ATOM 702 N N . SER A 1 90 ? 27.350 22.421 23.324 1.00 53.53 90 SER A N 1
ATOM 703 C CA . SER A 1 90 ? 28.293 23.381 23.873 1.00 53.53 90 SER A CA 1
ATOM 704 C C . SER A 1 90 ? 29.543 23.326 23.004 1.00 53.53 90 SER A C 1
ATOM 706 O O . SER A 1 90 ? 30.296 22.353 23.037 1.00 53.53 90 SER A O 1
ATOM 708 N N . SER A 1 91 ? 29.727 24.348 22.177 1.00 58.22 91 SER A N 1
ATOM 709 C CA . SER A 1 91 ? 30.942 24.575 21.416 1.00 58.22 91 SER A CA 1
ATOM 710 C C . SER A 1 91 ? 32.037 25.000 22.391 1.00 58.22 91 SER A C 1
ATOM 712 O O . SER A 1 91 ? 32.383 26.177 22.474 1.00 58.22 91 SER A O 1
ATOM 714 N N . GLU A 1 92 ? 32.553 24.056 23.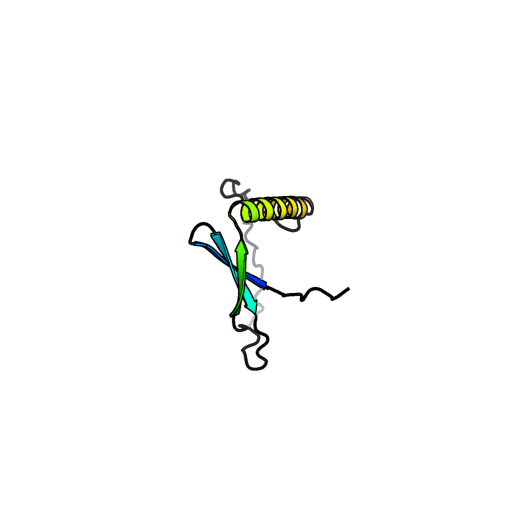170 1.00 53.75 92 GLU A N 1
ATOM 715 C CA . GLU A 1 92 ? 33.895 24.193 23.714 1.00 53.75 92 GLU A CA 1
ATOM 716 C C . GLU A 1 92 ? 34.866 23.812 22.591 1.00 53.75 92 GLU A C 1
ATOM 718 O O . GLU A 1 92 ? 34.818 22.684 22.090 1.00 53.75 92 GLU A O 1
ATOM 723 N N . PRO A 1 93 ? 35.722 24.735 22.123 1.00 52.06 93 PRO A N 1
ATOM 724 C CA . PRO A 1 93 ? 36.758 24.368 21.181 1.00 52.06 93 PRO A CA 1
ATOM 725 C C . PRO A 1 93 ? 37.740 23.438 21.896 1.00 52.06 93 PRO A C 1
ATOM 727 O O . PRO A 1 93 ? 38.375 23.831 22.874 1.00 52.06 93 PRO A O 1
ATOM 730 N N . LEU A 1 94 ? 37.870 22.206 21.394 1.00 57.41 94 LEU A N 1
ATOM 731 C CA . LEU A 1 94 ? 38.940 21.290 21.779 1.00 57.41 94 LEU A CA 1
ATOM 732 C C . LEU A 1 94 ? 40.278 22.012 21.565 1.00 57.41 94 LEU A C 1
ATOM 734 O O . LEU A 1 94 ? 40.699 22.237 20.428 1.00 57.41 94 LEU A O 1
ATOM 738 N N . GLN A 1 95 ? 40.935 22.402 22.659 1.00 55.56 95 GLN A N 1
ATOM 739 C CA . GLN A 1 95 ? 42.311 22.879 22.624 1.00 55.56 95 GLN A CA 1
ATOM 740 C C . GLN A 1 95 ? 43.185 21.730 22.122 1.00 55.56 95 GLN A C 1
ATOM 742 O O . GLN A 1 95 ? 43.487 20.786 22.852 1.00 55.56 95 GLN A O 1
ATOM 747 N N . ASN A 1 96 ? 43.560 21.797 20.845 1.00 55.69 96 ASN A N 1
ATOM 748 C CA . ASN A 1 96 ? 44.526 20.896 20.240 1.00 55.69 96 ASN A CA 1
ATOM 749 C C . ASN A 1 96 ? 45.921 21.219 20.791 1.00 55.69 96 ASN A C 1
ATOM 751 O O . ASN A 1 96 ? 46.702 21.931 20.165 1.00 55.69 96 ASN A O 1
ATOM 755 N N . ASN A 1 97 ? 46.228 20.706 21.979 1.00 58.16 97 ASN A N 1
ATOM 756 C CA . ASN A 1 97 ? 47.591 20.668 22.491 1.00 58.16 97 ASN A CA 1
ATOM 757 C C . ASN A 1 97 ? 48.299 19.447 21.897 1.00 58.16 97 ASN A C 1
ATOM 759 O O . ASN A 1 97 ? 48.491 18.440 22.575 1.00 58.16 97 ASN A O 1
ATOM 763 N N . SER A 1 98 ? 48.674 19.537 20.622 1.00 65.00 98 SER A N 1
ATOM 764 C CA . SER A 1 98 ? 49.641 18.609 20.034 1.00 65.00 98 SER A CA 1
ATOM 765 C C . SER A 1 98 ? 51.040 19.234 20.121 1.00 65.00 98 SER A C 1
ATOM 767 O O . SER A 1 98 ? 51.287 20.240 19.452 1.00 65.00 98 SER A O 1
ATOM 769 N N . PRO A 1 99 ? 51.958 18.688 20.942 1.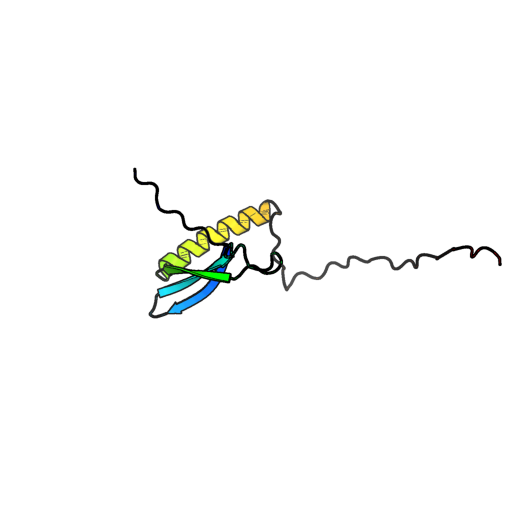00 64.69 99 PRO A N 1
ATOM 770 C CA . PRO A 1 99 ? 53.349 19.113 20.962 1.00 64.69 99 PRO A CA 1
ATOM 771 C C . PRO A 1 99 ? 54.021 18.562 19.705 1.00 64.69 99 PRO A C 1
ATOM 773 O O . PRO A 1 99 ? 54.231 17.355 19.581 1.00 64.69 99 PRO A O 1
ATOM 776 N N . ASN A 1 100 ? 54.310 19.430 18.738 1.00 62.91 100 ASN A N 1
ATOM 777 C CA . ASN A 1 100 ? 55.103 19.020 17.589 1.00 62.91 100 ASN A CA 1
ATOM 778 C C . ASN A 1 100 ? 56.541 18.783 18.076 1.00 62.91 100 ASN A C 1
ATOM 780 O O . ASN A 1 100 ? 57.176 19.699 18.596 1.00 62.91 100 ASN A O 1
ATOM 784 N N . PHE A 1 101 ? 56.995 17.536 17.971 1.00 56.81 101 PHE A N 1
ATOM 785 C CA . PHE A 1 101 ? 58.363 17.115 18.254 1.00 56.81 101 PHE A CA 1
ATOM 786 C C . PHE A 1 101 ? 59.347 17.783 17.279 1.00 56.81 101 PHE A C 1
ATOM 788 O O . PHE A 1 101 ? 59.032 17.969 16.104 1.00 56.81 101 PHE A O 1
ATOM 795 N N . ASP A 1 102 ? 60.524 18.124 17.805 1.00 50.06 102 ASP A N 1
ATOM 796 C CA . ASP A 1 102 ? 61.674 18.725 17.124 1.00 50.06 102 ASP A CA 1
ATOM 797 C C . ASP A 1 102 ? 62.114 17.994 15.841 1.00 50.06 102 ASP A C 1
ATOM 799 O O . ASP A 1 102 ? 62.204 16.762 15.827 1.00 50.06 102 ASP A O 1
ATOM 803 N N . ALA A 1 103 ? 62.496 18.774 14.819 1.00 42.12 103 ALA A N 1
ATOM 804 C CA . ALA A 1 103 ? 63.542 18.462 13.833 1.00 42.12 103 ALA A CA 1
ATOM 805 C C . ALA A 1 103 ? 63.995 19.734 13.094 1.00 42.12 103 ALA A C 1
ATOM 807 O O . ALA A 1 103 ? 63.115 20.457 12.572 1.00 42.12 103 ALA A O 1
#

Secondary structure (DSSP, 8-state):
-PPPPP---SEEEEEEEETTEEEEEEEEE---TTS-TTSPPEEEEEEEEE-HHHHHHHHHHHHHHHHHHHHTTS-----TTS-----------------PPP-

Sequence (103 aa):
MSEAQQVYIDGISNIAMINSNMRIDCFSFGVDPSADPESPPVEENLRLVLSPQGFLRAYEVFDRMFKEMESRGVIQRNNPNGKEENVAVSSEPLQNNSPNFDA

Nearest PDB structures (foldseek):
  5t9j-assembly2_B  TM=3.028E-01  e=1.720E+00  Homo sapiens
  5zul-assembly1_A-2  TM=4.891E-01  e=4.899E+00  Mycobacterium marinum M
  6sh5-assembly1_A  TM=4.443E-01  e=8.525E+00  Saccharomyces cerevisiae
  6tm1-assembly1_B  TM=4.315E-01  e=7.538E+00  Homo sapiens
  4khb-assembly2_C  TM=3.738E-01  e=4.606E+00  Thermochaetoides thermophila DSM 1495

Foldseek 3Di:
DDDDDDDDFPAWPDWDQDPQKIKTFTWHFDPPVPDDPVDGDIDRDDIDIGHPVRVVVVVVVVVVVVVVCVVVVVDDDPDPPDPPPDPPPPPPPPPPPDDDDDD

Solvent-accessible surface area (backbone atoms only — not comparable to full-atom values): 6831 Å² total; per-residue (Å²): 132,82,81,75,88,83,83,85,68,75,47,71,79,45,78,48,81,54,95,82,23,36,38,36,38,28,26,28,70,44,88,56,91,86,47,55,92,93,58,55,53,80,38,81,80,45,75,50,79,34,46,60,69,54,46,52,55,51,49,56,53,50,52,55,50,49,54,52,36,42,76,71,64,77,47,78,81,85,54,94,83,58,74,80,76,76,79,76,72,77,85,70,78,80,79,81,84,70,82,82,78,90,133

Mean predicted aligned error: 14.06 Å

pLDDT: mean 78.86, std 17.84, range [42.12, 97.62]